Protein AF-A0A1L9PNQ4-F1 (afdb_monomer_lite)

InterPro domains:
  IPR000719 Protein kinase domain [PS50011] (1-86)
  IPR011009 Protein kinase-like domain superfamily [SSF56112] (2-55)

Sequence (86 aa):
MSLRDMKIVFRPAGFDEDFVRGAIFELLHILDFLHTNGETVHTDVHPGNMLLGAHDNTIFQKLEEKEFASPIPCKQDLSGRTVYLL

pLDDT: mean 90.31, std 7.07, range [59.75, 97.81]

Organism: NCBI:txid1036611

Structure (mmCIF, N/CA/C/O backbone):
data_AF-A0A1L9PNQ4-F1
#
_entry.id   AF-A0A1L9PNQ4-F1
#
loop_
_atom_site.group_PDB
_atom_site.id
_atom_site.type_symbol
_atom_site.label_atom_id
_atom_site.label_alt_id
_atom_site.label_comp_id
_atom_site.label_asym_id
_atom_site.label_entity_id
_atom_site.label_seq_id
_atom_site.pdbx_PDB_ins_code
_atom_site.Cartn_x
_atom_site.Cartn_y
_atom_site.Cartn_z
_atom_si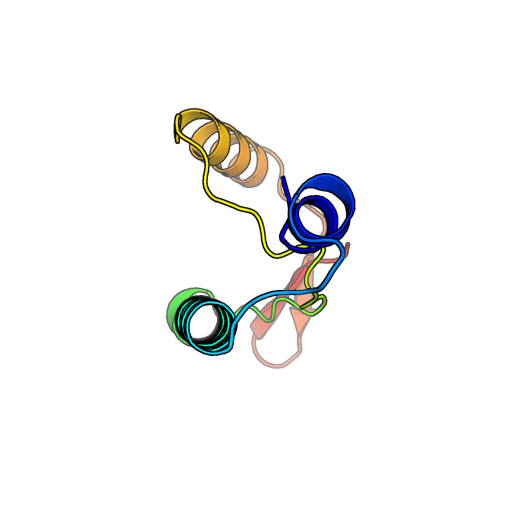te.occupancy
_atom_site.B_iso_or_equiv
_atom_site.auth_seq_id
_atom_site.auth_comp_id
_atom_site.auth_asym_id
_atom_site.auth_atom_id
_atom_site.pdbx_PDB_model_num
ATOM 1 N N . MET A 1 1 ? 10.259 0.294 0.895 1.00 88.75 1 MET A N 1
ATOM 2 C CA . MET A 1 1 ? 10.505 0.957 -0.409 1.00 88.75 1 MET A CA 1
ATOM 3 C C . MET A 1 1 ? 9.218 0.893 -1.207 1.00 88.75 1 MET A C 1
ATOM 5 O O . MET A 1 1 ? 8.578 -0.147 -1.149 1.00 88.75 1 MET A O 1
ATOM 9 N N . SER A 1 2 ? 8.823 1.953 -1.908 1.00 95.12 2 SER A N 1
ATOM 10 C CA . SER A 1 2 ? 7.613 1.946 -2.745 1.00 95.12 2 SER A CA 1
ATOM 11 C C . SER A 1 2 ? 7.883 1.491 -4.185 1.00 95.12 2 SER A C 1
ATOM 13 O O . SER A 1 2 ? 9.028 1.501 -4.643 1.00 95.12 2 SER A O 1
ATOM 15 N N . LEU A 1 3 ? 6.835 1.148 -4.943 1.00 95.25 3 LEU A N 1
ATOM 16 C CA . LEU A 1 3 ? 6.947 0.912 -6.389 1.00 95.25 3 LEU A CA 1
ATOM 17 C C . LEU A 1 3 ? 7.453 2.149 -7.143 1.00 95.25 3 LEU A C 1
ATOM 19 O O . LEU A 1 3 ? 8.187 2.014 -8.125 1.00 95.25 3 LEU A O 1
ATOM 23 N N . ARG A 1 4 ? 7.111 3.360 -6.680 1.00 95.69 4 ARG A N 1
ATOM 24 C CA . ARG A 1 4 ? 7.669 4.613 -7.211 1.00 95.69 4 ARG A CA 1
ATOM 25 C C . ARG A 1 4 ? 9.187 4.643 -7.036 1.00 95.69 4 ARG A C 1
ATOM 27 O O . ARG A 1 4 ? 9.892 4.915 -8.006 1.00 95.69 4 ARG A O 1
ATOM 34 N N . ASP A 1 5 ? 9.681 4.330 -5.841 1.00 95.62 5 ASP A N 1
ATOM 35 C CA . ASP A 1 5 ? 11.122 4.305 -5.558 1.00 95.62 5 ASP A CA 1
ATOM 36 C C . ASP A 1 5 ? 11.822 3.224 -6.386 1.00 95.62 5 ASP A C 1
ATOM 38 O O . ASP A 1 5 ? 12.878 3.466 -6.966 1.00 95.62 5 ASP A O 1
ATOM 42 N N . MET A 1 6 ? 11.199 2.048 -6.518 1.00 94.94 6 MET A N 1
ATOM 43 C CA . MET A 1 6 ? 11.732 0.948 -7.319 1.00 94.94 6 MET A CA 1
ATOM 44 C C . MET A 1 6 ? 11.889 1.334 -8.791 1.00 94.94 6 MET A C 1
ATOM 46 O O . MET A 1 6 ? 12.918 1.039 -9.402 1.00 94.94 6 MET A O 1
ATOM 50 N N . LYS A 1 7 ? 10.893 2.032 -9.351 1.00 94.69 7 LYS A N 1
ATOM 51 C CA . LYS A 1 7 ? 10.963 2.574 -10.710 1.00 94.69 7 LYS A CA 1
ATOM 52 C C . LYS A 1 7 ? 12.135 3.542 -10.853 1.00 94.69 7 LYS A C 1
ATOM 54 O O . LYS A 1 7 ? 12.892 3.440 -11.808 1.00 94.69 7 LYS A O 1
ATOM 59 N N . ILE A 1 8 ? 12.293 4.473 -9.916 1.00 95.38 8 ILE A N 1
ATOM 60 C CA . ILE A 1 8 ? 13.332 5.507 -9.998 1.00 95.38 8 ILE A CA 1
ATOM 61 C C . ILE A 1 8 ? 14.734 4.898 -9.882 1.00 95.38 8 ILE A C 1
ATOM 63 O O . ILE A 1 8 ? 15.619 5.262 -10.652 1.00 95.38 8 ILE A O 1
ATOM 67 N N . VAL A 1 9 ? 14.938 3.974 -8.940 1.00 94.44 9 VAL A N 1
ATOM 68 C CA . VAL A 1 9 ? 16.277 3.477 -8.590 1.00 94.44 9 VAL A CA 1
ATOM 69 C C . VAL A 1 9 ? 16.697 2.275 -9.437 1.00 94.44 9 VAL A C 1
ATOM 71 O O . VAL A 1 9 ? 17.839 2.212 -9.884 1.00 94.44 9 VAL A O 1
ATOM 74 N N . PHE A 1 10 ? 15.796 1.317 -9.670 1.00 92.56 10 PHE A N 1
ATOM 75 C CA . PHE A 1 10 ? 16.153 0.013 -10.251 1.00 92.56 10 PHE A CA 1
ATOM 76 C C . PHE A 1 10 ? 15.535 -0.245 -11.624 1.00 92.56 10 PHE A C 1
ATOM 78 O O . PHE A 1 10 ? 16.055 -1.057 -12.388 1.00 92.56 10 PHE A O 1
ATOM 85 N N . ARG A 1 11 ? 14.416 0.410 -11.947 1.00 93.88 11 ARG A N 1
ATOM 86 C CA . ARG A 1 11 ? 13.657 0.187 -13.187 1.00 93.88 11 ARG A CA 1
ATOM 87 C C . ARG A 1 11 ? 13.355 1.506 -13.920 1.00 93.88 11 ARG A C 1
ATOM 89 O O . ARG A 1 11 ? 12.187 1.795 -14.189 1.00 93.88 11 ARG A O 1
ATOM 96 N N . PRO A 1 12 ? 14.377 2.311 -14.284 1.00 92.62 12 PRO A N 1
ATOM 97 C CA . PRO A 1 12 ? 14.164 3.632 -14.885 1.00 92.62 12 PRO A CA 1
ATOM 98 C C . PRO A 1 12 ? 13.469 3.563 -16.252 1.00 92.62 12 PRO A C 1
ATOM 100 O O . PRO A 1 12 ? 12.743 4.482 -16.621 1.00 92.62 12 PRO A O 1
ATOM 103 N N . ALA A 1 13 ? 13.635 2.450 -16.974 1.00 95.12 13 ALA A N 1
ATOM 104 C CA . ALA A 1 13 ? 12.940 2.172 -18.230 1.00 95.12 13 ALA A CA 1
ATOM 105 C C . ALA A 1 13 ? 11.470 1.736 -18.045 1.00 95.12 13 ALA A C 1
ATOM 107 O O . ALA A 1 13 ? 10.748 1.594 -19.027 1.00 95.12 13 ALA A O 1
ATOM 108 N N . GLY A 1 14 ? 11.015 1.541 -16.803 1.00 93.38 14 GLY A N 1
ATOM 109 C CA . GLY A 1 14 ? 9.701 0.996 -16.476 1.00 93.38 14 GLY A CA 1
ATOM 110 C C . GLY A 1 14 ? 9.730 -0.493 -16.125 1.00 93.38 14 GLY A C 1
ATOM 111 O O . GLY A 1 14 ? 10.790 -1.110 -16.000 1.00 93.38 14 GLY A O 1
ATOM 112 N N . PHE A 1 15 ? 8.535 -1.042 -15.927 1.00 95.75 15 PHE A N 1
ATOM 113 C CA . PHE A 1 15 ? 8.300 -2.445 -15.591 1.00 95.75 15 PHE A CA 1
ATOM 114 C C . PHE A 1 15 ? 7.770 -3.195 -16.813 1.00 95.75 15 PHE A C 1
ATOM 116 O O . PHE A 1 15 ? 7.114 -2.595 -17.666 1.00 95.75 15 PHE A O 1
ATOM 123 N N . ASP A 1 16 ? 8.047 -4.493 -16.887 1.00 96.56 16 ASP A N 1
ATOM 124 C CA . ASP A 1 16 ? 7.422 -5.375 -17.868 1.00 96.56 16 ASP A CA 1
ATOM 125 C C . ASP A 1 16 ? 5.933 -5.599 -17.561 1.00 96.56 16 ASP A C 1
ATOM 127 O O . ASP A 1 16 ? 5.445 -5.330 -16.459 1.00 96.56 16 ASP A O 1
ATOM 131 N N . GLU A 1 17 ? 5.199 -6.067 -18.569 1.00 97.25 17 GLU A N 1
ATOM 132 C CA . GLU A 1 17 ? 3.750 -6.246 -18.488 1.00 97.25 17 GLU A CA 1
ATOM 133 C C . GLU A 1 17 ? 3.339 -7.223 -17.380 1.00 97.25 17 GLU A C 1
ATOM 135 O O . GLU A 1 17 ? 2.383 -6.947 -16.651 1.00 97.25 17 GLU A O 1
ATOM 140 N N . ASP A 1 18 ? 4.064 -8.331 -17.218 1.00 97.75 18 ASP A N 1
ATOM 141 C CA . ASP A 1 18 ? 3.737 -9.366 -16.236 1.00 97.75 18 ASP A CA 1
ATOM 142 C C . ASP A 1 18 ? 3.883 -8.837 -14.810 1.00 97.75 18 ASP A C 1
ATOM 144 O O . ASP A 1 18 ? 3.006 -9.054 -13.969 1.00 97.75 18 ASP A O 1
ATOM 148 N N . PHE A 1 19 ? 4.937 -8.060 -14.548 1.00 95.56 19 PHE A N 1
ATOM 149 C CA . PHE A 1 19 ? 5.103 -7.377 -13.272 1.00 95.56 19 PHE A CA 1
ATOM 150 C C . PHE A 1 19 ? 3.947 -6.412 -12.986 1.00 95.56 19 PHE A C 1
ATOM 152 O O . PHE A 1 19 ? 3.381 -6.429 -11.891 1.00 95.56 19 PHE A O 1
ATOM 159 N N . VAL A 1 20 ? 3.576 -5.569 -13.957 1.00 95.62 20 VAL A N 1
ATOM 160 C CA . VAL A 1 20 ? 2.479 -4.600 -13.784 1.00 95.62 20 VAL A CA 1
ATOM 161 C C . VAL A 1 20 ? 1.161 -5.324 -13.522 1.00 95.62 20 VAL A C 1
ATOM 163 O O . VAL A 1 20 ? 0.418 -4.943 -12.618 1.00 95.62 20 VAL A O 1
ATOM 166 N N . ARG A 1 21 ? 0.888 -6.394 -14.271 1.00 97.81 21 ARG A N 1
ATOM 167 C CA . ARG A 1 21 ? -0.298 -7.236 -14.097 1.00 97.81 21 ARG A CA 1
ATOM 168 C C . ARG A 1 21 ? -0.346 -7.848 -12.698 1.00 97.81 21 ARG A C 1
ATOM 170 O O . ARG A 1 21 ? -1.385 -7.758 -12.047 1.00 97.81 21 ARG A O 1
ATOM 177 N N . GLY A 1 22 ? 0.766 -8.407 -12.221 1.00 96.62 22 GLY A N 1
ATOM 178 C CA . GLY A 1 22 ? 0.877 -8.948 -10.866 1.00 96.62 22 GLY A CA 1
ATOM 179 C C . GLY A 1 22 ? 0.637 -7.886 -9.791 1.00 96.62 22 GLY A C 1
ATOM 180 O O . GLY A 1 22 ? -0.180 -8.085 -8.899 1.00 96.62 22 GLY A O 1
ATOM 181 N N . ALA A 1 23 ? 1.264 -6.714 -9.916 1.00 95.19 23 ALA A N 1
ATOM 182 C CA . ALA A 1 23 ? 1.090 -5.620 -8.960 1.00 95.19 23 ALA A CA 1
ATOM 183 C C . ALA A 1 23 ? -0.358 -5.096 -8.903 1.00 95.19 23 ALA A C 1
ATOM 185 O O . ALA A 1 23 ? -0.856 -4.777 -7.824 1.00 95.19 23 ALA A O 1
ATOM 186 N N . ILE A 1 24 ? -1.046 -5.017 -10.048 1.00 96.44 24 ILE A N 1
ATOM 187 C CA . ILE A 1 24 ? -2.465 -4.636 -10.103 1.00 96.44 24 ILE A CA 1
ATOM 188 C C . ILE A 1 24 ? -3.339 -5.715 -9.457 1.00 96.44 24 ILE A C 1
ATOM 190 O O . ILE A 1 24 ? -4.276 -5.379 -8.739 1.00 96.44 24 ILE A O 1
ATOM 194 N N . PHE A 1 25 ? -3.039 -6.996 -9.678 1.00 97.62 25 PHE A N 1
ATOM 195 C CA . PHE A 1 25 ? -3.791 -8.095 -9.075 1.00 97.62 25 PHE A CA 1
ATOM 196 C C . PHE A 1 25 ? -3.719 -8.072 -7.542 1.00 97.62 25 PHE A C 1
ATOM 198 O O . PHE A 1 25 ? -4.752 -8.144 -6.879 1.00 97.62 25 PHE A O 1
ATOM 205 N N . GLU A 1 26 ? -2.522 -7.880 -6.983 1.00 96.44 26 GLU A N 1
ATOM 206 C CA . GLU A 1 26 ? -2.330 -7.722 -5.535 1.00 96.44 26 GLU A CA 1
ATOM 207 C C . GLU A 1 26 ? -3.034 -6.468 -4.995 1.00 96.44 26 GLU A C 1
ATOM 209 O O . GLU A 1 26 ? -3.703 -6.521 -3.963 1.00 96.44 26 GLU A O 1
ATOM 214 N N . LEU A 1 27 ? -2.959 -5.341 -5.717 1.00 96.19 27 LEU A N 1
ATOM 215 C CA . LEU A 1 27 ? -3.665 -4.115 -5.337 1.00 96.19 27 LEU A CA 1
ATOM 216 C C . LEU A 1 27 ? -5.180 -4.336 -5.252 1.00 96.19 27 LEU A C 1
ATOM 218 O O . LEU A 1 27 ? -5.806 -3.909 -4.285 1.00 96.19 27 LEU A O 1
ATOM 222 N N . LEU A 1 28 ? -5.771 -4.995 -6.249 1.00 97.62 28 LEU A N 1
ATOM 223 C CA . LEU A 1 28 ? -7.206 -5.273 -6.265 1.00 97.62 28 LEU A CA 1
ATOM 224 C C . LEU A 1 28 ? -7.617 -6.207 -5.122 1.00 97.62 28 LEU A C 1
ATOM 226 O O . LEU A 1 28 ? -8.643 -5.956 -4.498 1.00 97.62 28 LEU A O 1
ATOM 230 N N . HIS A 1 29 ? -6.805 -7.217 -4.797 1.00 97.25 29 HIS A N 1
ATOM 231 C CA . HIS A 1 29 ? -7.045 -8.082 -3.638 1.00 97.25 29 HIS A CA 1
ATOM 232 C C . HIS A 1 29 ? -7.023 -7.315 -2.313 1.00 97.25 29 HIS A C 1
ATOM 234 O O . HIS A 1 29 ? -7.895 -7.512 -1.470 1.00 97.25 29 HIS A O 1
ATOM 240 N N . ILE A 1 30 ? -6.052 -6.419 -2.125 1.00 95.00 30 ILE A N 1
ATOM 241 C CA . ILE A 1 30 ? -5.962 -5.613 -0.901 1.00 95.00 30 ILE A CA 1
ATOM 242 C C . ILE A 1 30 ? -7.142 -4.640 -0.809 1.00 95.00 30 ILE A C 1
ATOM 244 O O . ILE A 1 30 ? -7.718 -4.480 0.264 1.00 95.00 30 ILE A O 1
ATOM 248 N N . LEU A 1 31 ? -7.536 -4.010 -1.919 1.00 95.56 31 LEU A N 1
ATOM 249 C CA . LEU A 1 31 ? -8.701 -3.124 -1.944 1.00 95.56 31 LEU A CA 1
ATOM 250 C C . LEU A 1 31 ? -9.999 -3.880 -1.646 1.00 95.56 31 LEU A C 1
ATOM 252 O O . LEU A 1 31 ? -10.829 -3.369 -0.899 1.00 95.56 31 LEU A O 1
ATOM 256 N N . ASP A 1 32 ? -10.167 -5.090 -2.181 1.00 97.06 32 ASP A N 1
ATOM 257 C CA . ASP A 1 32 ? -11.300 -5.951 -1.835 1.00 97.06 32 ASP A CA 1
ATOM 258 C C . ASP A 1 32 ? -11.313 -6.280 -0.337 1.00 97.06 32 ASP A C 1
ATOM 260 O O . ASP A 1 32 ? -12.333 -6.106 0.327 1.00 97.06 32 ASP A O 1
ATOM 264 N N . PHE A 1 33 ? -10.161 -6.647 0.231 1.00 95.62 33 PHE A N 1
ATOM 265 C CA . PHE A 1 33 ? -10.045 -6.901 1.663 1.00 95.62 33 PHE A CA 1
ATOM 266 C C . PHE A 1 33 ? -10.416 -5.671 2.509 1.00 95.62 33 PHE A C 1
ATOM 268 O O . PHE A 1 33 ? -11.212 -5.800 3.443 1.00 95.62 33 PHE A O 1
ATOM 275 N N . LEU A 1 34 ? -9.887 -4.487 2.176 1.00 91.56 34 LEU A N 1
ATOM 276 C CA . LEU A 1 34 ? -10.165 -3.235 2.891 1.00 91.56 34 LEU A CA 1
ATOM 277 C C . LEU A 1 34 ? -11.646 -2.851 2.835 1.00 91.56 34 LEU A C 1
ATOM 279 O O . LEU A 1 34 ? -12.211 -2.451 3.852 1.00 91.56 34 LEU A O 1
ATOM 283 N N . HIS A 1 35 ? -12.284 -2.996 1.672 1.00 90.25 35 HIS A N 1
ATOM 284 C CA . HIS A 1 35 ? -13.697 -2.667 1.515 1.00 90.25 35 HIS A CA 1
ATOM 285 C C . HIS A 1 35 ? -14.612 -3.689 2.197 1.00 90.25 35 HIS A C 1
ATOM 287 O O . HIS A 1 35 ? -15.565 -3.292 2.861 1.00 90.25 35 HIS A O 1
ATOM 293 N N . THR A 1 36 ? -14.327 -4.985 2.047 1.00 93.62 36 THR A N 1
ATOM 294 C CA . THR A 1 36 ? -15.201 -6.070 2.517 1.00 93.62 36 THR A CA 1
ATOM 295 C C . THR A 1 36 ? -15.050 -6.341 4.011 1.00 93.62 36 THR A C 1
ATOM 297 O O . THR A 1 36 ? -16.046 -6.560 4.692 1.00 93.62 36 THR A O 1
ATOM 300 N N . ASN A 1 37 ? -13.821 -6.337 4.533 1.00 92.69 37 ASN A N 1
ATOM 301 C CA . ASN A 1 37 ? -13.544 -6.702 5.927 1.00 92.69 37 ASN A CA 1
ATOM 302 C C . ASN A 1 37 ? -13.231 -5.488 6.803 1.00 92.69 37 ASN A C 1
ATOM 304 O O . ASN A 1 37 ? -13.511 -5.507 7.997 1.00 92.69 37 ASN A O 1
ATOM 308 N N . GLY A 1 38 ? -12.6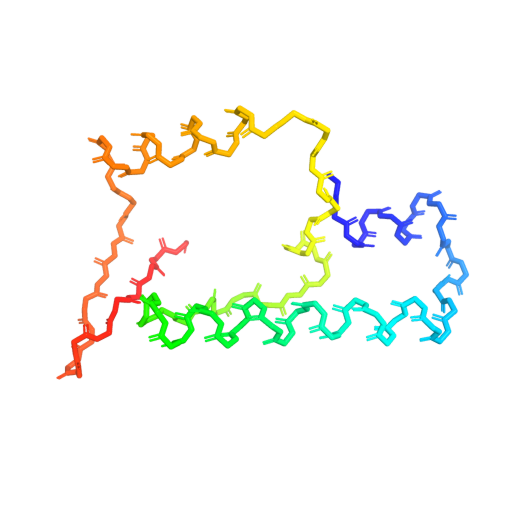19 -4.452 6.227 1.00 85.75 38 GLY A N 1
ATOM 309 C CA . GLY A 1 38 ? -12.227 -3.248 6.958 1.00 85.75 38 GLY A CA 1
ATOM 310 C C . GLY A 1 38 ? -13.249 -2.113 6.905 1.00 85.75 38 GLY A C 1
ATOM 311 O O . GLY A 1 38 ? -13.048 -1.116 7.592 1.00 85.75 38 GLY A O 1
ATOM 312 N N . GLU A 1 39 ? -14.286 -2.213 6.060 1.00 88.00 39 GLU A N 1
ATOM 313 C CA . GLU A 1 39 ? -15.259 -1.140 5.776 1.00 88.00 39 GLU A CA 1
ATOM 314 C C . GLU A 1 39 ? -14.596 0.233 5.525 1.00 88.00 39 GLU A C 1
ATOM 316 O O . GLU A 1 39 ? -15.145 1.294 5.833 1.00 88.00 39 GLU A O 1
ATOM 321 N N . THR A 1 40 ? -13.383 0.209 4.964 1.00 83.44 40 THR A N 1
ATOM 322 C CA . THR A 1 40 ? -12.488 1.365 4.864 1.00 83.44 40 THR A CA 1
ATOM 323 C C . THR A 1 40 ? -12.104 1.607 3.412 1.00 83.44 40 THR A C 1
ATOM 325 O O . THR A 1 40 ? -11.758 0.682 2.681 1.00 83.44 40 THR A O 1
ATOM 328 N N . VAL A 1 41 ? -12.117 2.873 2.995 1.00 85.38 41 VAL A N 1
ATOM 329 C CA . VAL A 1 41 ? -11.627 3.306 1.679 1.00 85.38 41 VAL A CA 1
ATOM 330 C C . VAL A 1 41 ? -10.227 3.890 1.854 1.00 85.38 41 VAL A C 1
ATOM 332 O O . VAL A 1 41 ? -10.044 4.793 2.661 1.00 85.38 41 VAL A O 1
ATOM 335 N N . HIS A 1 42 ? -9.241 3.415 1.085 1.00 87.94 42 HIS A N 1
ATOM 336 C CA . HIS A 1 42 ? -7.840 3.858 1.221 1.00 87.94 42 HIS A CA 1
ATOM 337 C C . HIS A 1 42 ? -7.622 5.345 0.872 1.00 87.94 42 HIS A C 1
ATOM 339 O O . HIS A 1 42 ? -6.671 5.942 1.357 1.00 87.94 42 HIS A O 1
ATOM 345 N N . THR A 1 43 ? -8.461 5.918 -0.003 1.00 88.25 43 THR A N 1
ATOM 346 C CA . THR A 1 43 ? -8.460 7.317 -0.510 1.00 88.25 43 THR A CA 1
ATOM 347 C C . THR A 1 43 ? -7.200 7.822 -1.235 1.00 88.25 43 THR A C 1
ATOM 349 O O . THR A 1 43 ? -7.326 8.730 -2.051 1.00 88.25 43 THR A O 1
ATOM 352 N N . ASP A 1 44 ? -6.032 7.206 -1.038 1.00 91.44 44 ASP A N 1
ATOM 353 C CA . ASP A 1 44 ? -4.745 7.637 -1.616 1.00 91.44 44 ASP A CA 1
ATOM 354 C C . ASP A 1 44 ? -3.972 6.505 -2.331 1.00 91.44 44 ASP A C 1
ATOM 356 O O . ASP A 1 44 ? -2.861 6.111 -1.962 1.00 91.44 44 ASP A O 1
ATOM 360 N N . VAL A 1 45 ? -4.593 5.917 -3.357 1.00 94.50 45 VAL A N 1
ATOM 361 C CA . VAL A 1 45 ? -3.999 4.815 -4.133 1.00 94.50 45 VAL A CA 1
ATOM 362 C C . VAL A 1 45 ? -3.081 5.361 -5.228 1.00 94.50 45 VAL A C 1
ATOM 364 O O . VAL A 1 45 ? -3.537 5.877 -6.248 1.00 94.50 45 VAL A O 1
ATOM 367 N N . HIS A 1 46 ? -1.768 5.194 -5.055 1.00 94.69 46 HIS A N 1
ATOM 368 C CA . HIS A 1 46 ? -0.765 5.471 -6.087 1.00 94.69 46 HIS A CA 1
ATOM 369 C C . HIS A 1 46 ? 0.536 4.678 -5.839 1.00 94.69 46 HIS A C 1
ATOM 371 O O . HIS A 1 46 ? 0.783 4.228 -4.720 1.00 94.69 46 HIS A O 1
ATOM 377 N N . PRO A 1 47 ? 1.467 4.582 -6.815 1.00 94.25 47 PRO A N 1
ATOM 378 C CA . PRO A 1 47 ? 2.680 3.755 -6.690 1.00 94.25 47 PRO A CA 1
ATOM 379 C C . PRO A 1 47 ? 3.645 4.127 -5.551 1.00 94.25 47 PRO A C 1
ATOM 381 O O . PRO A 1 47 ? 4.599 3.404 -5.296 1.00 94.25 47 PRO A O 1
ATOM 384 N N . GLY A 1 48 ? 3.440 5.273 -4.900 1.00 95.25 48 GLY A N 1
ATOM 385 C CA . GLY A 1 48 ? 4.245 5.713 -3.753 1.00 95.25 48 GLY A CA 1
ATOM 386 C C . GLY A 1 48 ? 3.774 5.093 -2.436 1.00 95.25 48 GLY A C 1
ATOM 387 O O . GLY A 1 48 ? 4.596 4.875 -1.557 1.00 95.25 48 GLY A O 1
ATOM 388 N N . ASN A 1 49 ? 2.494 4.719 -2.354 1.00 93.94 49 ASN A N 1
ATOM 389 C CA . ASN A 1 49 ? 1.911 4.011 -1.212 1.00 93.94 49 ASN A CA 1
ATOM 390 C C . ASN A 1 49 ? 1.844 2.492 -1.437 1.00 93.94 49 ASN A C 1
ATOM 392 O O . ASN A 1 49 ? 1.492 1.737 -0.540 1.00 93.94 49 ASN A O 1
ATOM 396 N N . MET A 1 50 ? 2.232 2.014 -2.623 1.00 94.50 50 MET A N 1
ATOM 397 C CA . MET A 1 50 ? 2.399 0.588 -2.903 1.00 94.50 50 MET A CA 1
ATOM 398 C C . MET A 1 50 ? 3.789 0.145 -2.447 1.00 94.50 50 MET A C 1
ATOM 400 O O . MET A 1 50 ? 4.766 0.257 -3.194 1.00 94.50 50 MET A O 1
ATOM 404 N 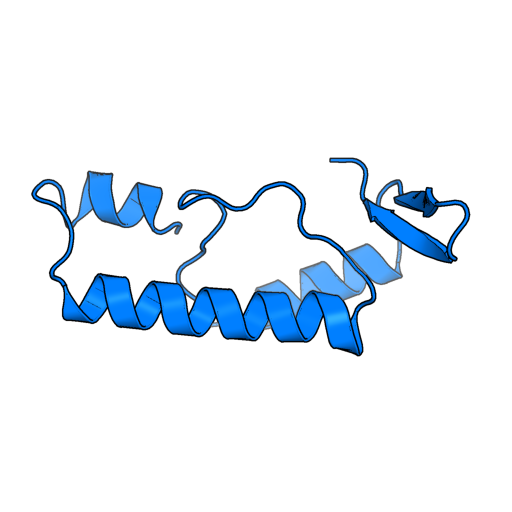N . LEU A 1 51 ? 3.892 -0.293 -1.194 1.00 92.50 51 LEU A N 1
ATOM 405 C CA . LEU A 1 51 ? 5.153 -0.718 -0.597 1.00 92.50 51 LEU A CA 1
ATOM 406 C C . LEU A 1 51 ? 5.523 -2.139 -1.033 1.00 92.50 51 LEU A C 1
ATOM 408 O O . LEU A 1 51 ? 4.712 -3.058 -0.983 1.00 92.50 51 LEU A O 1
ATOM 412 N N . LEU A 1 52 ? 6.785 -2.321 -1.414 1.00 88.12 52 LEU A N 1
AT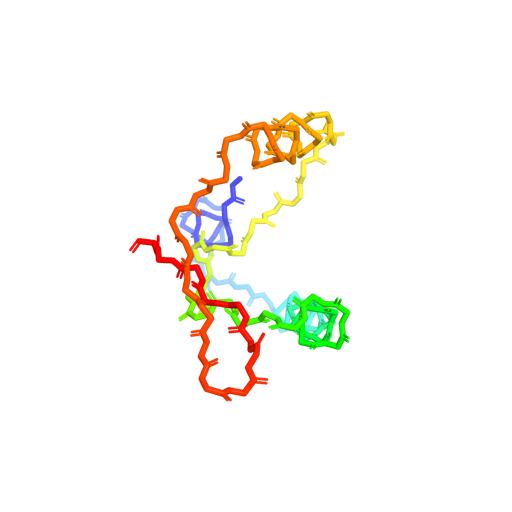OM 413 C CA . LEU A 1 52 ? 7.401 -3.638 -1.504 1.00 88.12 52 LEU A CA 1
ATOM 414 C C . LEU A 1 52 ? 7.502 -4.189 -0.080 1.00 88.12 52 LEU A C 1
ATOM 416 O O . LEU A 1 52 ? 8.032 -3.497 0.796 1.00 88.12 52 LEU A O 1
ATOM 420 N N . GLY A 1 53 ? 6.952 -5.386 0.139 1.00 82.75 53 GLY A N 1
ATOM 421 C CA . GLY A 1 53 ? 6.844 -6.017 1.454 1.00 82.75 53 GLY A CA 1
ATOM 422 C C . GLY A 1 53 ? 8.159 -6.045 2.240 1.00 82.75 53 GLY A C 1
ATOM 423 O O . GLY A 1 53 ? 9.253 -5.909 1.689 1.00 82.75 53 GLY A O 1
ATOM 424 N N . ALA A 1 54 ? 8.049 -6.212 3.555 1.00 84.50 54 ALA A N 1
ATOM 425 C CA . ALA A 1 54 ? 9.204 -6.282 4.437 1.00 84.50 54 ALA A CA 1
ATOM 426 C C . ALA A 1 54 ? 9.628 -7.732 4.685 1.00 84.50 54 ALA A C 1
ATOM 428 O O . ALA A 1 54 ? 8.802 -8.637 4.730 1.00 84.50 54 ALA A O 1
ATOM 429 N N . HIS A 1 55 ? 10.929 -7.945 4.887 1.00 85.00 55 HIS A N 1
ATOM 430 C CA . HIS A 1 55 ? 11.439 -9.243 5.337 1.00 85.00 55 HIS A CA 1
ATOM 431 C C . HIS A 1 55 ? 11.065 -9.544 6.791 1.00 85.00 55 HIS A C 1
ATOM 433 O O . HIS A 1 55 ? 10.927 -10.703 7.166 1.00 85.00 55 HIS A O 1
ATOM 439 N N . ASP A 1 56 ? 10.924 -8.496 7.600 1.00 89.50 56 ASP A N 1
ATOM 440 C CA . ASP A 1 56 ? 10.560 -8.582 9.006 1.00 89.50 56 ASP A CA 1
ATOM 441 C C . ASP A 1 56 ? 9.183 -7.949 9.212 1.00 89.50 56 ASP A C 1
ATOM 443 O O . ASP A 1 56 ? 9.031 -6.728 9.143 1.00 89.50 56 ASP A O 1
ATOM 447 N N . ASN A 1 57 ? 8.183 -8.788 9.483 1.00 87.12 57 ASN A N 1
ATOM 448 C CA . ASN A 1 57 ? 6.811 -8.345 9.714 1.00 87.12 57 ASN A CA 1
ATOM 449 C C . ASN A 1 57 ? 6.604 -7.693 11.088 1.00 87.12 57 ASN A C 1
ATOM 451 O O . ASN A 1 57 ? 5.561 -7.078 11.308 1.00 87.12 57 ASN A O 1
ATOM 455 N N . THR A 1 58 ? 7.582 -7.751 12.003 1.00 91.69 58 THR A N 1
ATOM 456 C CA . THR A 1 58 ? 7.458 -7.109 13.324 1.00 91.69 58 THR A CA 1
ATOM 457 C C . THR A 1 58 ? 7.293 -5.594 13.214 1.00 91.69 58 THR A C 1
ATOM 459 O O . THR A 1 58 ? 6.756 -4.960 14.123 1.00 91.69 58 THR A O 1
ATOM 462 N N . ILE A 1 59 ? 7.715 -4.994 12.095 1.00 88.62 59 ILE A N 1
ATOM 463 C CA . ILE A 1 59 ? 7.488 -3.572 11.832 1.00 88.62 59 ILE A CA 1
ATOM 464 C C . ILE A 1 59 ? 5.995 -3.254 11.693 1.00 88.62 59 ILE A C 1
ATOM 466 O O . ILE A 1 59 ? 5.565 -2.218 12.191 1.00 88.62 59 ILE A O 1
ATOM 470 N N . PHE A 1 60 ? 5.213 -4.139 11.065 1.00 89.88 60 PHE A N 1
ATOM 471 C CA . PHE A 1 60 ? 3.778 -3.943 10.854 1.00 89.88 60 PHE A CA 1
ATOM 472 C C . PHE A 1 60 ? 3.021 -4.146 12.161 1.00 89.88 60 PHE A C 1
ATOM 474 O O . PHE A 1 60 ? 2.226 -3.293 12.535 1.00 89.88 60 PHE A O 1
ATOM 481 N N . GLN A 1 61 ? 3.390 -5.171 12.933 1.00 92.00 61 GLN A N 1
ATOM 482 C CA . GLN A 1 61 ? 2.813 -5.401 14.256 1.00 92.00 61 GLN A CA 1
ATOM 483 C C . GLN A 1 61 ? 2.997 -4.188 15.185 1.00 92.00 61 GLN A C 1
ATOM 485 O O . GLN A 1 61 ? 2.061 -3.762 15.852 1.00 92.00 61 GLN A O 1
ATOM 490 N N . LYS A 1 62 ? 4.180 -3.561 15.189 1.00 92.94 62 LYS A N 1
ATOM 491 C CA . LYS A 1 62 ? 4.419 -2.340 15.982 1.00 92.94 62 LYS A CA 1
ATOM 492 C C . LYS A 1 62 ? 3.586 -1.145 15.516 1.00 92.94 62 LYS A C 1
ATOM 494 O O . LYS A 1 62 ? 3.318 -0.255 16.321 1.00 92.94 62 LYS A O 1
ATOM 499 N N . LEU A 1 63 ? 3.256 -1.065 14.227 1.00 90.56 63 LEU A N 1
ATOM 500 C CA . LEU A 1 63 ? 2.374 -0.019 13.704 1.00 90.56 63 LEU A CA 1
ATOM 501 C C . LEU A 1 63 ? 0.931 -0.273 14.143 1.00 90.56 63 LEU A C 1
ATOM 503 O O . LEU A 1 63 ? 0.297 0.647 14.647 1.00 90.56 63 LEU A O 1
ATOM 507 N N . GLU A 1 64 ? 0.462 -1.516 14.042 1.00 92.12 64 GLU A N 1
ATOM 508 C CA . GLU A 1 64 ? -0.858 -1.930 14.526 1.00 92.12 64 GLU A CA 1
ATOM 509 C C . GLU A 1 64 ? -1.013 -1.648 16.024 1.00 92.12 64 GLU A C 1
ATOM 511 O O . GLU A 1 64 ? -1.955 -0.977 16.431 1.00 92.12 64 GLU A O 1
ATOM 516 N N . GLU A 1 65 ? -0.056 -2.076 16.851 1.00 95.56 65 GLU A N 1
ATOM 517 C CA . GLU A 1 65 ? -0.076 -1.844 18.302 1.00 95.56 65 GLU A CA 1
ATOM 518 C C . GLU A 1 65 ? -0.150 -0.350 18.651 1.00 95.56 65 GLU A C 1
ATOM 520 O O . GLU A 1 65 ? -0.862 0.040 19.578 1.00 95.56 65 GLU A O 1
ATOM 525 N N . LYS A 1 66 ? 0.560 0.502 17.901 1.00 93.75 66 LYS A N 1
ATOM 526 C CA . LYS A 1 66 ? 0.505 1.958 18.083 1.00 93.75 66 LYS A CA 1
ATOM 527 C C . LYS A 1 66 ? -0.846 2.537 17.693 1.00 93.75 66 LYS A C 1
ATOM 529 O O . LYS A 1 66 ? -1.349 3.382 18.429 1.00 93.75 66 LYS A O 1
ATOM 534 N N . GLU A 1 67 ? -1.416 2.080 16.584 1.00 90.56 67 GLU A N 1
ATOM 535 C CA . GLU A 1 67 ? -2.741 2.507 16.135 1.00 90.56 67 GLU A CA 1
ATOM 536 C C . GLU A 1 67 ? -3.823 2.094 17.142 1.00 90.56 67 GLU A C 1
ATOM 538 O O . GLU A 1 67 ? -4.671 2.901 17.505 1.00 90.56 67 GLU A O 1
ATOM 543 N N . PHE A 1 68 ? -3.747 0.879 17.695 1.00 90.25 68 PHE A N 1
ATOM 544 C CA . PHE A 1 68 ? -4.649 0.440 18.763 1.00 90.25 68 PHE A CA 1
ATOM 545 C C . PHE A 1 68 ? -4.486 1.252 20.055 1.00 90.25 68 PHE A C 1
ATOM 547 O O . PHE A 1 68 ? -5.476 1.547 20.726 1.00 90.25 68 PHE A O 1
ATOM 554 N N . ALA A 1 69 ? -3.252 1.603 20.430 1.00 96.12 69 ALA A N 1
ATOM 555 C CA . ALA A 1 69 ? -2.978 2.342 21.661 1.00 96.12 69 ALA A CA 1
ATOM 556 C C . ALA A 1 69 ? -3.335 3.836 21.566 1.00 96.12 69 ALA A C 1
ATOM 558 O O . ALA A 1 69 ? -3.731 4.439 22.565 1.00 96.12 69 ALA A O 1
ATOM 559 N N . SER A 1 70 ? -3.173 4.443 20.391 1.00 93.19 70 SER A N 1
ATOM 560 C CA . SER A 1 70 ? -3.452 5.856 20.137 1.00 93.19 70 SER A CA 1
ATOM 561 C C . SER A 1 70 ? -3.923 6.040 18.689 1.00 93.19 70 SER A C 1
ATOM 563 O O . SER A 1 70 ? -3.103 6.406 17.841 1.00 93.19 70 SER A O 1
ATOM 565 N N . PRO A 1 71 ? -5.224 5.831 18.414 1.00 88.69 71 PRO A N 1
ATOM 566 C CA . PRO A 1 71 ? -5.760 5.882 17.058 1.00 88.69 71 PRO A CA 1
ATOM 567 C C . PRO A 1 71 ? -5.529 7.231 16.385 1.00 88.69 71 PRO A C 1
ATOM 569 O O . PRO A 1 71 ? -5.666 8.285 17.022 1.00 88.69 71 PRO A O 1
ATOM 572 N N . ILE A 1 72 ? -5.226 7.212 15.088 1.00 85.81 72 ILE A N 1
ATOM 573 C CA . ILE A 1 72 ? -5.158 8.448 14.307 1.00 85.81 72 ILE A CA 1
ATOM 574 C C . ILE A 1 72 ? -6.558 9.063 14.141 1.00 85.81 72 ILE A C 1
ATOM 576 O O . ILE A 1 72 ? -7.573 8.360 14.203 1.00 85.81 72 ILE A O 1
ATOM 580 N N . PRO A 1 73 ? -6.656 10.390 13.927 1.00 86.19 73 PRO A N 1
ATOM 581 C CA . PRO A 1 73 ? -7.941 11.042 13.724 1.00 86.19 73 PRO A CA 1
ATOM 582 C C . PRO A 1 73 ? -8.736 10.394 12.583 1.00 86.19 73 PRO A C 1
ATOM 584 O O . PRO A 1 73 ? -8.319 10.382 11.426 1.00 86.19 73 PRO A O 1
ATOM 587 N N . CYS A 1 74 ? -9.923 9.893 12.905 1.00 81.75 74 CYS A N 1
ATOM 588 C CA . CYS A 1 74 ? -10.865 9.345 11.940 1.00 81.75 74 CYS A CA 1
ATOM 589 C C . CYS A 1 74 ? -12.259 9.943 12.156 1.00 81.75 74 CYS A C 1
ATOM 591 O O . CYS A 1 74 ? -12.569 10.512 13.207 1.00 81.75 74 CYS A O 1
ATOM 593 N N . LYS A 1 75 ? -13.106 9.856 11.132 1.00 83.00 75 LYS A N 1
ATOM 594 C CA . LYS A 1 75 ? -14.523 10.228 11.194 1.00 83.00 75 LYS A CA 1
ATOM 595 C C . LYS A 1 75 ? -15.363 9.072 10.683 1.00 83.00 75 LYS A C 1
ATOM 597 O O . LYS A 1 75 ? -14.934 8.361 9.783 1.00 83.00 75 LYS A O 1
ATOM 602 N N . GLN A 1 76 ? -16.572 8.931 11.210 1.00 82.00 76 GLN A N 1
ATOM 603 C CA . GLN A 1 76 ? -17.581 8.072 10.601 1.00 82.00 76 GLN A CA 1
ATOM 604 C C . GLN A 1 76 ? -18.464 8.901 9.674 1.00 82.00 76 GLN A C 1
ATOM 606 O O . GLN A 1 76 ? -18.891 10.003 10.035 1.00 82.00 76 GLN A O 1
ATOM 611 N N . ASP A 1 77 ? -18.705 8.394 8.468 1.00 80.19 77 ASP A N 1
ATOM 612 C CA . ASP A 1 77 ? -19.703 8.977 7.579 1.00 80.19 77 ASP A CA 1
ATOM 613 C C . ASP A 1 77 ? -21.131 8.599 8.024 1.00 80.19 77 ASP A C 1
ATOM 615 O O . ASP A 1 77 ? -21.342 7.807 8.944 1.00 80.19 77 ASP A O 1
ATOM 619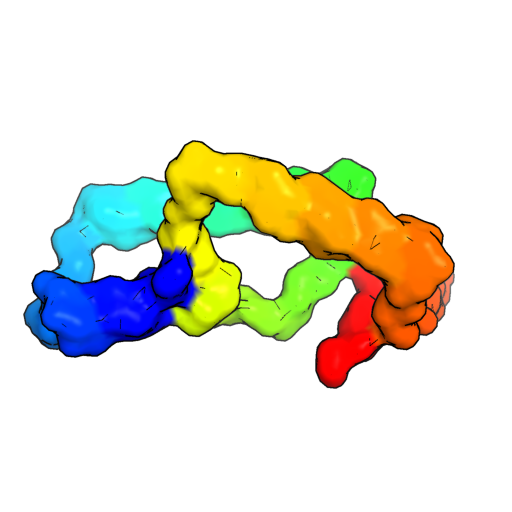 N N . LEU A 1 78 ? -22.143 9.163 7.360 1.00 80.81 78 LEU A N 1
ATOM 620 C CA . LEU A 1 78 ? -23.555 8.896 7.674 1.00 80.81 78 LEU A CA 1
ATOM 621 C C . LEU A 1 78 ? -23.980 7.434 7.431 1.00 80.81 78 LEU A C 1
ATOM 623 O O . LEU A 1 78 ? -25.063 7.044 7.858 1.00 80.81 78 LEU A O 1
ATOM 627 N N . SER A 1 79 ? -23.157 6.640 6.740 1.00 80.88 79 SER A N 1
ATOM 628 C CA . SER A 1 79 ? -23.376 5.211 6.492 1.00 80.88 79 SER A CA 1
ATOM 629 C C . SER A 1 79 ? -22.603 4.296 7.449 1.00 80.88 79 SER A C 1
ATOM 631 O O . SER A 1 79 ? -22.703 3.082 7.316 1.00 80.88 79 SER A O 1
ATOM 633 N N . GLY A 1 80 ? -21.865 4.858 8.414 1.00 78.50 80 GLY A N 1
ATOM 634 C CA . GLY A 1 80 ? -21.082 4.106 9.398 1.00 78.50 80 GLY A CA 1
ATOM 635 C C . GLY A 1 80 ? -19.664 3.747 8.948 1.00 78.50 80 GLY A C 1
ATOM 636 O O . GLY A 1 80 ? -18.935 3.127 9.716 1.00 78.50 80 GLY A O 1
ATOM 637 N N . ARG A 1 81 ? -19.237 4.168 7.750 1.00 76.69 81 ARG A N 1
ATOM 638 C CA . ARG A 1 81 ? -17.891 3.874 7.238 1.00 76.69 81 ARG A CA 1
ATOM 639 C C . ARG A 1 81 ? -16.848 4.744 7.922 1.00 76.69 81 ARG A C 1
ATOM 641 O O . ARG A 1 81 ? -17.041 5.956 8.061 1.00 76.69 81 ARG A O 1
ATOM 648 N N . THR A 1 82 ? -15.726 4.136 8.292 1.00 79.44 82 THR A N 1
ATOM 649 C CA . THR A 1 82 ? -14.590 4.840 8.895 1.00 79.44 82 THR A CA 1
ATOM 650 C C . THR A 1 82 ? -13.744 5.498 7.808 1.00 79.44 82 THR A C 1
ATOM 652 O O . THR A 1 82 ? -13.280 4.855 6.869 1.00 79.44 82 THR A O 1
ATOM 655 N N . VAL A 1 83 ? -13.534 6.806 7.944 1.00 78.44 83 VAL A N 1
ATOM 656 C CA . VAL A 1 83 ? -12.684 7.620 7.076 1.00 78.44 83 VAL A CA 1
ATOM 657 C C . VAL A 1 83 ? -11.523 8.151 7.903 1.00 78.44 83 VAL A C 1
ATOM 659 O O . VAL A 1 83 ? -11.711 8.974 8.802 1.00 78.44 83 VAL A O 1
ATOM 662 N N . TYR A 1 84 ? -10.320 7.687 7.588 1.00 75.75 84 TYR A N 1
ATOM 663 C CA . TYR A 1 84 ? -9.089 8.186 8.188 1.00 75.75 84 TYR A CA 1
ATOM 664 C C . TYR A 1 84 ? -8.729 9.555 7.604 1.00 75.75 84 TYR A C 1
ATOM 666 O O . TYR A 1 84 ? -8.791 9.761 6.390 1.00 75.75 84 TYR A O 1
ATOM 674 N N . LEU A 1 85 ? -8.395 10.507 8.478 1.00 66.00 85 LEU A N 1
ATOM 675 C CA . LEU A 1 85 ? -7.913 11.826 8.084 1.00 66.00 85 LEU A CA 1
ATOM 676 C C . LEU A 1 85 ? -6.384 11.769 8.068 1.00 66.00 85 LEU A C 1
ATOM 678 O O . LEU A 1 85 ? -5.762 11.755 9.131 1.00 66.00 85 LEU A O 1
ATOM 682 N N . LEU A 1 86 ? -5.806 11.691 6.871 1.00 59.75 86 LEU A N 1
ATOM 683 C CA . LEU A 1 86 ? -4.366 11.843 6.650 1.00 59.75 86 LEU A CA 1
ATOM 684 C C . LEU A 1 86 ? -3.985 13.325 6.556 1.00 59.75 86 LEU A C 1
ATOM 686 O O . LEU A 1 86 ? -4.766 14.096 5.948 1.00 59.75 86 LEU A O 1
#

Foldseek 3Di:
DFQVVCCVPPNVVDDDPVVVVVLVVVVVVVQCCCVVPVVEDPVDDDRRPHDDDDPDCVVVVVVVVCCVVPNADWDADPVRRIYGDD

Radius of gyration: 15.46 Å; chains: 1; bounding box: 40×21×40 Å

Secondary structure (DSSP, 8-state):
-BHHHHHHHT-TT---HHHHHHHHHHHHHHHHHH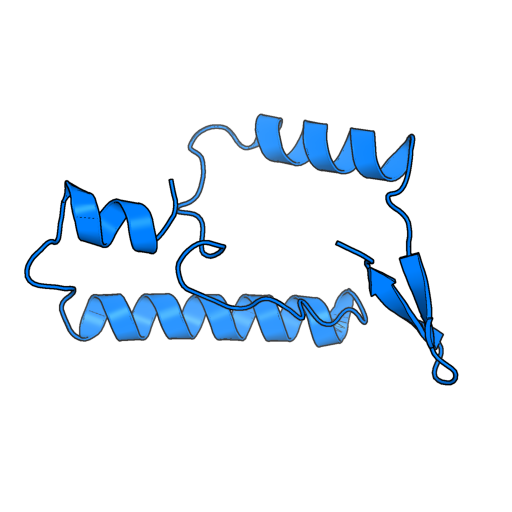HHTS-B-----STTT-BPPPS-THHHHHHHHHHHHSPPPEEE-TTS-EEE--